Protein AF-A0A7S0P6F3-F1 (afdb_monomer)

InterPro domains:
  IPR013328 6-phosphogluconate dehydrogenase, domain 2 [G3DSA:1.10.1040.10] (1-98)

Solvent-accessible surface area (backbone atoms only — not comparable to full-atom values): 5687 Å² total; per-residue (Å²): 130,66,66,61,63,57,48,47,50,21,40,52,53,17,50,52,53,44,49,64,34,29,42,45,78,90,70,46,77,43,88,64,75,96,53,97,56,50,75,78,44,41,66,56,19,57,53,55,68,55,89,67,48,66,66,59,48,39,51,56,47,26,75,77,66,35,59,63,56,66,70,70,40,84,64,46,50,61,45,19,49,51,42,33,53,45,26,71,77,64,19,64,79,61,50,62,78,78,96

Mean predicted aligned error: 4.54 Å

Foldseek 3Di:
DPPVVLLVVLLVLLVVLQVLLQAFAPGDGHDHDDDPCSVVCPVLSVCLLPPDDLVSLQVNCCVVPNNCVSVVDPCSSVSNNVSNVVCNVPNSVVSVVVD

pLDDT: mean 87.7, std 8.84, range [49.19, 96.19]

Radius of gyration: 12.9 Å; Cα contacts (8 Å, |Δi|>4): 97; chains: 1; bounding box: 29×36×26 Å

Structure (mmCIF, N/CA/C/O backbone):
data_AF-A0A7S0P6F3-F1
#
_entry.id   AF-A0A7S0P6F3-F1
#
loop_
_atom_site.group_PDB
_atom_site.id
_atom_site.type_symbol
_atom_site.label_atom_id
_atom_site.label_alt_id
_atom_site.label_comp_id
_atom_site.label_asym_id
_atom_site.label_entity_id
_atom_site.label_seq_id
_atom_site.pdbx_PDB_ins_code
_atom_site.Cartn_x
_atom_site.Cartn_y
_atom_site.Cartn_z
_atom_site.occupancy
_atom_site.B_iso_or_equiv
_atom_site.auth_seq_id
_atom_site.auth_comp_id
_atom_site.auth_asym_id
_atom_site.auth_atom_id
_atom_site.pdbx_PDB_model_num
ATOM 1 N N . MET A 1 1 ? -7.923 -21.277 4.290 1.00 49.19 1 MET A N 1
ATOM 2 C CA . MET A 1 1 ? -7.700 -20.639 2.974 1.00 49.19 1 MET A CA 1
ATOM 3 C C . MET A 1 1 ? -6.276 -20.953 2.544 1.00 49.19 1 MET A C 1
ATOM 5 O O . MET A 1 1 ? -5.412 -20.976 3.410 1.00 49.19 1 MET A O 1
ATOM 9 N N . SER A 1 2 ? -6.037 -21.305 1.279 1.00 52.56 2 SER A N 1
ATOM 10 C CA . SER A 1 2 ? -4.690 -21.624 0.783 1.00 52.56 2 SER A CA 1
ATOM 11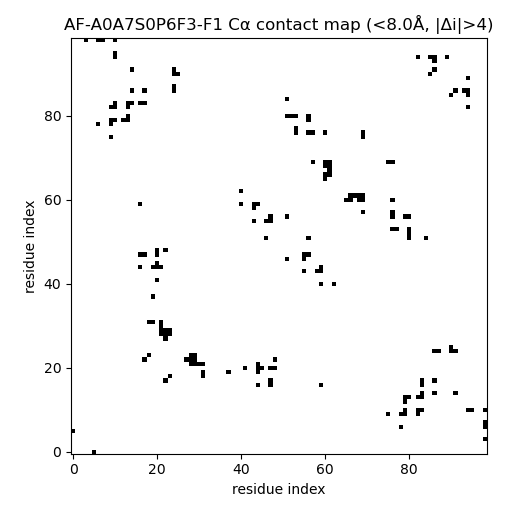 C C . SER A 1 2 ? -3.796 -20.382 0.866 1.00 52.56 2 SER A C 1
ATOM 13 O O . SER A 1 2 ? -4.186 -19.320 0.387 1.00 52.56 2 SER A O 1
ATOM 15 N N . GLY A 1 3 ? -2.613 -20.506 1.478 1.00 65.75 3 GLY A N 1
ATOM 16 C CA . GLY A 1 3 ? -1.698 -19.376 1.712 1.00 65.75 3 GLY A CA 1
ATOM 17 C C . GLY A 1 3 ? -1.388 -18.560 0.452 1.00 65.75 3 GLY A C 1
ATOM 18 O O . GLY A 1 3 ? -1.441 -17.337 0.496 1.00 65.75 3 GLY A O 1
ATOM 19 N N . GLY A 1 4 ? -1.223 -19.222 -0.700 1.00 77.00 4 GLY A N 1
ATOM 20 C CA . GLY A 1 4 ? -0.928 -18.543 -1.969 1.00 77.00 4 GLY A CA 1
ATOM 21 C C . GLY A 1 4 ? -2.035 -17.610 -2.482 1.00 77.00 4 GLY A C 1
ATOM 22 O O . GLY A 1 4 ? -1.743 -16.614 -3.135 1.00 77.00 4 GLY A O 1
ATOM 23 N N . ALA A 1 5 ? -3.310 -17.866 -2.160 1.00 82.06 5 ALA A N 1
ATOM 24 C CA . ALA A 1 5 ? -4.394 -16.967 -2.573 1.00 82.06 5 ALA A CA 1
ATOM 25 C C . ALA A 1 5 ? -4.375 -15.651 -1.778 1.00 82.06 5 ALA A C 1
ATOM 27 O O . ALA A 1 5 ? -4.632 -14.586 -2.334 1.00 82.06 5 ALA A O 1
ATOM 28 N N . VAL A 1 6 ? -4.042 -15.721 -0.486 1.00 86.88 6 VAL A N 1
ATOM 29 C CA . VAL A 1 6 ? -3.913 -14.540 0.380 1.00 86.88 6 VAL A CA 1
ATOM 30 C C . VAL A 1 6 ? -2.689 -13.720 -0.023 1.00 86.88 6 VAL A C 1
ATOM 32 O O . VAL A 1 6 ? -2.793 -12.504 -0.168 1.00 86.88 6 VAL A O 1
ATOM 35 N N . ASP A 1 7 ? -1.560 -14.377 -0.292 1.00 89.38 7 ASP A N 1
ATOM 36 C CA . ASP A 1 7 ? -0.334 -13.702 -0.726 1.00 89.38 7 ASP A CA 1
ATOM 37 C C . ASP A 1 7 ? -0.506 -12.970 -2.062 1.00 89.38 7 ASP A C 1
ATOM 39 O O . ASP A 1 7 ? -0.035 -11.839 -2.206 1.00 89.38 7 ASP A O 1
ATOM 43 N N . ALA A 1 8 ? -1.238 -13.560 -3.012 1.00 91.00 8 ALA A N 1
ATOM 44 C CA . ALA A 1 8 ? -1.556 -12.915 -4.282 1.00 91.00 8 ALA A CA 1
ATOM 45 C C . ALA A 1 8 ? -2.410 -11.647 -4.101 1.00 91.00 8 ALA A C 1
ATOM 47 O O . ALA A 1 8 ? -2.165 -10.639 -4.766 1.00 91.00 8 ALA A O 1
ATOM 48 N N . VAL A 1 9 ? -3.381 -11.662 -3.180 1.00 93.25 9 VAL A N 1
ATOM 49 C CA . VAL A 1 9 ? -4.194 -10.473 -2.872 1.00 93.25 9 VAL A CA 1
ATOM 50 C C . VAL A 1 9 ? -3.341 -9.386 -2.221 1.00 93.25 9 VAL A C 1
ATOM 52 O O . VAL A 1 9 ? -3.388 -8.233 -2.651 1.00 93.25 9 VAL A O 1
ATOM 55 N N . CYS A 1 10 ? -2.513 -9.748 -1.239 1.00 94.75 10 CYS A N 1
ATOM 56 C CA . CYS A 1 10 ? -1.591 -8.814 -0.596 1.00 94.75 10 CYS A CA 1
ATOM 57 C C . CYS A 1 10 ? -0.644 -8.161 -1.611 1.00 94.75 10 CYS A C 1
ATOM 59 O O . CYS A 1 10 ? -0.413 -6.954 -1.556 1.00 94.75 10 CYS A O 1
ATOM 61 N N . LEU A 1 11 ? -0.132 -8.943 -2.565 1.00 93.88 11 LEU A N 1
ATOM 62 C CA . LEU A 1 11 ? 0.726 -8.453 -3.637 1.00 93.88 11 LEU A CA 1
ATOM 63 C C . LEU A 1 11 ? -0.010 -7.483 -4.569 1.00 93.88 11 LEU A C 1
ATOM 65 O O . LEU A 1 11 ? 0.534 -6.432 -4.904 1.00 93.88 11 LEU A O 1
ATOM 69 N N . ALA A 1 12 ? -1.235 -7.815 -4.978 1.00 94.31 12 ALA A N 1
ATOM 70 C CA . ALA A 1 12 ? -2.032 -6.965 -5.857 1.00 94.31 12 ALA A CA 1
ATOM 71 C C . ALA A 1 12 ? -2.333 -5.606 -5.206 1.00 94.31 12 ALA A C 1
ATOM 73 O O . ALA A 1 12 ? -2.134 -4.560 -5.827 1.00 94.31 12 ALA A O 1
ATOM 74 N N . LEU A 1 13 ? -2.743 -5.613 -3.935 1.00 95.44 13 LEU A N 1
ATOM 75 C CA . LEU A 1 13 ? -2.988 -4.393 -3.164 1.00 95.44 13 LEU A CA 1
ATOM 76 C C . LEU A 1 13 ? -1.701 -3.584 -2.961 1.00 95.44 13 LEU A C 1
ATOM 78 O O . LEU A 1 13 ? -1.707 -2.369 -3.142 1.00 95.44 13 LEU A O 1
ATOM 82 N N . ALA A 1 14 ? -0.579 -4.241 -2.662 1.00 94.25 14 ALA A N 1
ATOM 83 C CA . ALA A 1 14 ? 0.715 -3.572 -2.561 1.00 94.25 14 ALA A CA 1
ATOM 84 C C . ALA A 1 14 ? 1.124 -2.904 -3.883 1.00 94.25 14 ALA A C 1
ATOM 86 O O . ALA A 1 14 ? 1.565 -1.755 -3.878 1.00 94.25 14 ALA A O 1
ATOM 87 N N . GLY A 1 15 ? 0.921 -3.583 -5.015 1.00 92.56 15 GLY A N 1
ATOM 88 C CA . GLY A 1 15 ? 1.180 -3.032 -6.345 1.00 92.56 15 GLY A CA 1
ATOM 89 C C . GLY A 1 15 ? 0.304 -1.821 -6.656 1.00 92.56 15 GLY A C 1
ATOM 90 O O . GLY A 1 15 ? 0.809 -0.808 -7.140 1.00 92.56 15 GLY A O 1
ATOM 91 N N . PHE A 1 16 ? -0.983 -1.880 -6.306 1.00 92.50 16 PHE A N 1
ATOM 92 C CA . PHE A 1 16 ? -1.896 -0.743 -6.425 1.00 92.50 16 PHE A CA 1
ATOM 93 C C . PHE A 1 16 ? -1.411 0.468 -5.615 1.00 92.50 16 PHE A C 1
ATOM 95 O O . PHE A 1 16 ? -1.337 1.579 -6.145 1.00 92.50 16 PHE A O 1
ATOM 102 N N . LEU A 1 17 ? -1.022 0.267 -4.353 1.00 92.12 17 LEU A N 1
ATOM 103 C CA . LEU A 1 17 ? -0.500 1.346 -3.512 1.00 92.12 17 LEU A CA 1
ATOM 104 C C . LEU A 1 17 ? 0.824 1.905 -4.054 1.00 92.12 17 LEU A C 1
ATOM 106 O O . LEU A 1 17 ? 1.033 3.117 -4.053 1.00 92.12 17 LEU A O 1
ATOM 110 N N . ARG A 1 18 ? 1.712 1.038 -4.557 1.00 90.69 18 ARG A N 1
ATOM 111 C CA . ARG A 1 18 ? 3.022 1.429 -5.103 1.00 90.69 18 ARG A CA 1
ATOM 112 C C . ARG A 1 18 ? 2.879 2.239 -6.383 1.00 90.69 18 ARG A C 1
ATOM 114 O O . ARG A 1 18 ? 3.603 3.210 -6.576 1.00 90.69 18 ARG A O 1
ATOM 121 N N . TYR A 1 19 ? 1.927 1.865 -7.227 1.00 89.94 19 TYR A N 1
ATOM 122 C CA . TYR A 1 19 ? 1.581 2.619 -8.421 1.00 89.94 19 TYR A CA 1
ATOM 123 C C . TYR A 1 19 ? 1.055 4.013 -8.063 1.00 89.94 19 TYR A C 1
ATOM 125 O O . TYR A 1 19 ? 1.553 5.013 -8.577 1.00 89.94 19 TYR A O 1
ATOM 133 N N . ASN A 1 20 ? 0.120 4.088 -7.111 1.00 89.50 20 ASN A N 1
ATOM 134 C CA . ASN A 1 20 ? -0.458 5.354 -6.658 1.00 89.50 20 ASN A CA 1
ATOM 135 C C . ASN A 1 20 ? 0.528 6.254 -5.907 1.00 89.50 20 ASN A C 1
ATOM 137 O O . ASN A 1 20 ? 0.338 7.467 -5.879 1.00 89.50 20 ASN A O 1
ATOM 141 N N . SER A 1 21 ? 1.633 5.711 -5.383 1.00 88.19 21 SER A N 1
ATOM 142 C CA . SER A 1 21 ? 2.726 6.538 -4.865 1.00 88.19 21 SER A CA 1
ATOM 143 C C . SER A 1 21 ? 3.386 7.389 -5.964 1.00 88.19 21 SER A C 1
ATOM 145 O O . SER A 1 21 ? 4.121 8.323 -5.644 1.00 88.19 21 SER A O 1
ATOM 147 N N . GLY A 1 22 ? 3.149 7.097 -7.249 1.00 86.06 22 GLY A N 1
ATOM 148 C CA . GLY A 1 22 ? 3.631 7.885 -8.387 1.00 86.06 22 GLY A CA 1
ATOM 149 C C . GLY A 1 22 ? 5.140 7.793 -8.599 1.00 86.06 22 GLY A C 1
ATOM 150 O O . GLY A 1 22 ? 5.740 8.721 -9.132 1.00 86.06 22 GLY A O 1
ATOM 151 N N . VAL A 1 23 ? 5.769 6.707 -8.142 1.00 84.44 23 VAL A N 1
ATOM 152 C CA . VAL A 1 23 ? 7.214 6.476 -8.280 1.00 84.44 23 VAL A CA 1
ATOM 153 C C . VAL A 1 23 ? 7.430 5.080 -8.857 1.00 84.44 23 VAL A C 1
ATOM 155 O O . VAL A 1 23 ? 6.927 4.110 -8.301 1.00 84.44 23 VAL A O 1
ATOM 158 N N . ALA A 1 24 ? 8.182 4.950 -9.943 1.00 83.12 24 ALA A N 1
ATOM 159 C CA . ALA A 1 24 ? 8.529 3.666 -10.545 1.00 83.12 24 ALA A CA 1
ATOM 160 C C . ALA A 1 24 ? 9.672 2.960 -9.799 1.00 83.12 24 ALA A C 1
ATOM 162 O O . ALA A 1 24 ? 10.286 3.501 -8.871 1.00 83.12 24 ALA A O 1
ATOM 163 N N . ASP A 1 25 ? 9.976 1.740 -10.236 1.00 79.00 25 ASP A N 1
ATOM 164 C CA . ASP A 1 25 ? 11.200 1.037 -9.861 1.00 79.00 25 ASP A CA 1
ATOM 165 C C . ASP A 1 25 ? 12.412 1.888 -10.294 1.00 79.00 25 ASP A C 1
ATOM 167 O O . ASP A 1 25 ? 12.526 2.272 -11.456 1.00 79.00 25 ASP A O 1
ATOM 171 N N . GLY A 1 26 ? 13.297 2.236 -9.353 1.00 71.62 26 GLY A N 1
ATOM 172 C CA . GLY A 1 26 ? 14.446 3.122 -9.609 1.00 71.62 26 GLY A CA 1
ATOM 173 C C . GLY A 1 26 ? 14.229 4.606 -9.281 1.00 71.62 26 GLY A C 1
ATOM 174 O O . GLY A 1 26 ? 15.141 5.404 -9.479 1.00 71.62 26 GLY A O 1
ATOM 175 N N . GLY A 1 27 ? 13.067 4.984 -8.738 1.00 73.88 27 GLY A N 1
ATOM 176 C CA . GLY A 1 27 ? 12.860 6.307 -8.133 1.00 73.88 27 GLY A CA 1
ATOM 177 C C . GLY A 1 27 ? 12.378 7.406 -9.084 1.00 73.88 27 GLY A C 1
ATOM 178 O O . GLY A 1 27 ? 12.184 8.536 -8.646 1.00 73.88 27 GLY A O 1
ATOM 179 N N . SER A 1 28 ? 12.154 7.099 -10.363 1.00 82.19 28 SER A N 1
ATOM 180 C CA . SER A 1 28 ? 11.574 8.053 -11.315 1.00 82.19 28 SER A CA 1
ATOM 181 C C . SER A 1 28 ? 10.096 8.295 -11.023 1.00 82.19 28 SER A C 1
ATOM 183 O O . SER A 1 28 ? 9.359 7.351 -10.739 1.00 82.19 28 SER A O 1
ATOM 185 N N . GLU A 1 29 ? 9.647 9.544 -11.125 1.00 85.12 29 GLU A N 1
ATOM 186 C CA . GLU A 1 29 ? 8.220 9.844 -11.045 1.00 85.12 29 GLU A CA 1
ATOM 187 C C . GLU A 1 29 ? 7.484 9.272 -12.259 1.00 85.12 29 GLU A C 1
ATOM 189 O O . GLU A 1 29 ? 7.987 9.303 -13.384 1.00 85.12 29 GLU A O 1
ATOM 194 N N . VAL A 1 30 ? 6.290 8.737 -12.019 1.00 84.56 30 VAL A N 1
ATOM 195 C CA . VAL A 1 30 ? 5.405 8.219 -13.062 1.00 84.56 30 VAL A CA 1
ATOM 196 C C . VAL A 1 30 ? 4.046 8.874 -12.965 1.00 84.56 30 VAL A C 1
ATOM 198 O O . VAL A 1 30 ? 3.472 9.020 -11.885 1.00 84.56 30 VAL A O 1
ATOM 201 N N . GLU A 1 31 ? 3.520 9.242 -14.127 1.00 82.06 31 GLU A N 1
ATOM 202 C CA . GLU A 1 31 ? 2.147 9.688 -14.238 1.00 82.06 31 GLU A CA 1
ATOM 203 C C . GLU A 1 31 ? 1.217 8.481 -14.102 1.00 82.06 31 GLU A C 1
ATOM 205 O O . GLU A 1 31 ? 1.242 7.543 -14.902 1.00 82.06 31 GLU A O 1
ATOM 210 N N . THR A 1 32 ? 0.412 8.493 -13.043 1.00 82.19 32 THR A N 1
ATOM 211 C CA . THR A 1 32 ? -0.666 7.524 -12.866 1.00 82.19 32 THR A CA 1
ATOM 212 C C . THR A 1 32 ? -1.823 7.831 -13.812 1.00 82.19 32 THR A C 1
ATOM 214 O O . THR A 1 32 ? -2.044 8.994 -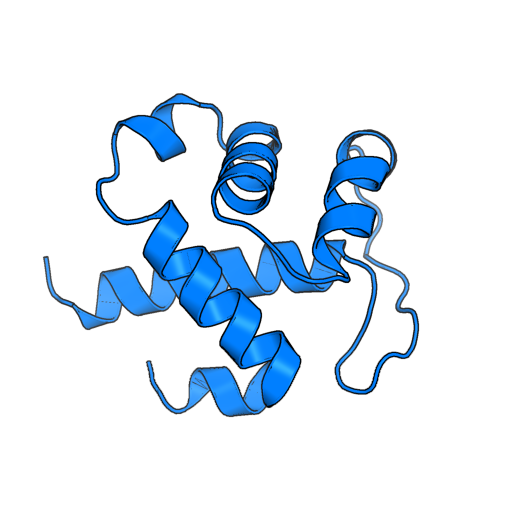14.161 1.00 82.19 32 THR A O 1
ATOM 217 N N . VAL A 1 33 ? -2.582 6.801 -14.2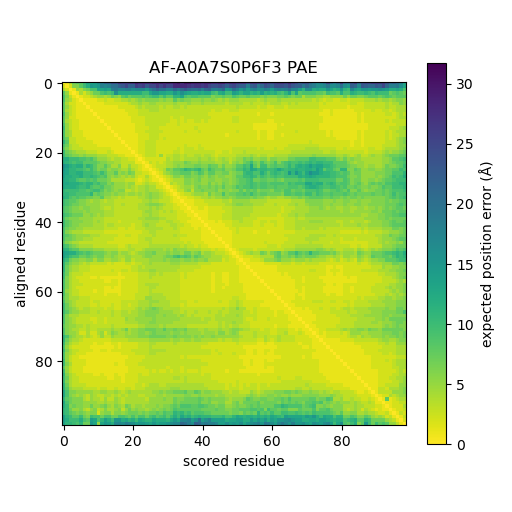00 1.00 86.25 33 VAL A N 1
ATOM 218 C CA . VAL A 1 33 ? -3.816 6.949 -14.983 1.00 86.25 33 VAL A CA 1
ATOM 219 C C . VAL A 1 33 ? -4.768 7.961 -14.325 1.00 86.25 33 VAL A C 1
ATOM 221 O O . VAL A 1 33 ? -4.707 8.144 -13.105 1.00 86.25 33 VAL A O 1
ATOM 224 N N . PRO A 1 34 ? -5.646 8.627 -15.100 1.00 87.50 34 PRO A N 1
ATOM 225 C CA . PRO A 1 34 ? -6.634 9.541 -14.538 1.00 87.50 34 PRO A CA 1
ATOM 226 C C . PRO A 1 34 ? -7.486 8.843 -13.472 1.00 87.50 34 PRO A C 1
ATOM 228 O O . PRO A 1 34 ? -8.202 7.891 -13.778 1.00 87.50 34 PRO A O 1
ATOM 231 N N . ASP A 1 35 ? -7.401 9.329 -12.235 1.00 87.75 35 ASP A N 1
ATOM 232 C CA . ASP A 1 35 ? -8.096 8.774 -11.075 1.00 87.75 35 ASP A CA 1
ATOM 233 C C . ASP A 1 35 ? -8.806 9.920 -10.325 1.00 87.75 35 ASP A C 1
ATOM 235 O O . ASP A 1 35 ? -8.152 10.910 -9.976 1.00 87.75 35 ASP A O 1
ATOM 239 N N . PRO A 1 36 ? -10.133 9.841 -10.105 1.00 89.94 36 PRO A N 1
ATOM 240 C CA . PRO A 1 36 ? -10.882 10.885 -9.408 1.00 89.94 36 PRO A CA 1
ATOM 241 C C . PRO A 1 36 ? -10.455 11.064 -7.943 1.00 89.94 36 PRO A C 1
ATOM 243 O O . PRO A 1 36 ? -10.600 12.161 -7.412 1.00 89.94 36 PRO A O 1
ATOM 246 N N . MET A 1 37 ? -9.887 10.033 -7.312 1.00 88.69 37 MET A N 1
ATOM 247 C CA . MET A 1 37 ? -9.390 10.062 -5.933 1.00 88.69 37 MET A CA 1
ATOM 248 C C . MET A 1 37 ? -7.922 10.500 -5.839 1.00 88.69 37 MET A C 1
ATOM 250 O O . MET A 1 37 ? -7.361 10.563 -4.746 1.00 88.69 37 MET A O 1
ATOM 254 N N . LYS A 1 38 ? -7.267 10.829 -6.963 1.00 86.75 38 LYS A N 1
ATOM 255 C CA . LYS A 1 38 ? -5.827 11.137 -7.005 1.00 86.75 38 LYS A CA 1
ATOM 256 C C . LYS A 1 38 ? -5.414 12.248 -6.041 1.00 86.75 38 LYS A C 1
ATOM 258 O O . LYS A 1 38 ? -4.403 12.110 -5.355 1.00 86.75 38 LYS A O 1
ATOM 263 N N . GLU A 1 39 ? -6.176 13.341 -5.982 1.00 88.25 39 GLU A N 1
ATOM 264 C CA . GLU A 1 39 ? -5.866 14.451 -5.069 1.00 88.25 39 GLU A CA 1
ATOM 265 C C . GLU A 1 39 ? -6.165 14.096 -3.608 1.00 88.25 39 GLU A C 1
ATOM 267 O O . GLU A 1 39 ? -5.404 14.481 -2.725 1.00 88.25 39 GLU A O 1
ATOM 272 N N . GLU A 1 40 ? -7.208 13.307 -3.348 1.00 89.31 40 GLU A N 1
ATOM 273 C CA . GLU A 1 40 ? -7.570 12.852 -1.999 1.00 89.31 40 GLU A CA 1
ATOM 274 C C . GLU A 1 40 ? -6.513 11.894 -1.435 1.00 89.31 40 GLU A C 1
ATOM 276 O O . GLU A 1 40 ? -6.146 11.975 -0.266 1.00 89.31 40 GLU A O 1
ATOM 281 N N . MET A 1 41 ? -5.957 11.024 -2.281 1.00 89.38 41 MET A N 1
ATOM 282 C CA . MET A 1 41 ? -4.916 10.069 -1.899 1.00 89.38 41 MET A CA 1
ATOM 283 C C . MET A 1 41 ? -3.508 10.671 -1.875 1.00 89.38 41 MET A C 1
ATOM 285 O O . MET A 1 41 ? -2.579 10.015 -1.408 1.00 89.38 41 MET A O 1
ATOM 289 N N . LYS A 1 42 ? -3.313 11.899 -2.365 1.00 87.88 42 LYS A N 1
ATOM 290 C CA . LYS A 1 42 ? -1.989 12.488 -2.614 1.00 87.88 42 LYS A CA 1
ATOM 291 C C . LYS A 1 42 ? -1.095 12.533 -1.381 1.00 87.88 42 LYS A C 1
ATOM 293 O O . LYS A 1 42 ? 0.083 12.193 -1.463 1.00 87.88 42 LYS A O 1
ATOM 298 N N . GLU A 1 43 ? -1.637 12.931 -0.236 1.00 90.38 43 GLU A N 1
ATOM 299 C CA . GLU A 1 43 ? -0.866 13.019 1.007 1.00 90.38 43 GLU A CA 1
ATOM 300 C C . GLU A 1 43 ? -0.422 11.635 1.502 1.00 90.38 43 GLU A C 1
ATOM 302 O O . GLU A 1 43 ? 0.742 11.436 1.862 1.00 90.38 43 GLU A O 1
ATOM 307 N N . VAL A 1 44 ? -1.331 10.658 1.474 1.00 91.88 44 VAL A N 1
ATOM 308 C CA . VAL A 1 44 ? -1.020 9.264 1.814 1.00 91.88 44 VAL A CA 1
ATOM 309 C C . VAL A 1 44 ? -0.008 8.689 0.826 1.00 91.88 44 VAL A C 1
ATOM 311 O O . VAL A 1 44 ? 0.989 8.104 1.240 1.00 91.88 44 VAL A O 1
ATOM 314 N N . ALA A 1 45 ? -0.193 8.922 -0.471 1.00 88.81 45 ALA A N 1
ATOM 315 C CA . ALA A 1 45 ? 0.710 8.486 -1.529 1.00 88.81 45 ALA A CA 1
ATOM 316 C C . ALA A 1 45 ? 2.138 9.024 -1.339 1.00 88.81 45 ALA A C 1
ATOM 318 O O . ALA A 1 45 ? 3.101 8.283 -1.532 1.00 88.81 45 ALA A O 1
ATOM 319 N N . LEU A 1 46 ? 2.292 10.284 -0.915 1.00 89.19 46 LEU A N 1
ATOM 320 C CA . LEU A 1 46 ? 3.595 10.870 -0.592 1.00 89.19 46 LEU A CA 1
ATOM 321 C C . LEU A 1 46 ? 4.244 10.194 0.619 1.00 89.19 46 LEU A C 1
ATOM 323 O O . LEU A 1 46 ? 5.420 9.836 0.551 1.00 89.19 46 LEU A O 1
ATOM 327 N N . ARG A 1 47 ? 3.486 9.953 1.697 1.00 92.00 47 ARG A N 1
ATOM 328 C CA . ARG A 1 47 ? 3.982 9.209 2.870 1.00 92.00 47 ARG A CA 1
ATOM 329 C C . ARG A 1 47 ? 4.380 7.776 2.512 1.00 92.00 47 ARG A C 1
ATOM 331 O O . ARG A 1 47 ? 5.363 7.264 3.041 1.00 92.00 47 ARG A O 1
ATOM 338 N N . MET A 1 48 ? 3.685 7.168 1.552 1.00 89.50 48 MET A N 1
ATOM 339 C CA . MET A 1 48 ? 3.993 5.833 1.042 1.00 89.50 48 MET A CA 1
ATOM 340 C C . MET A 1 48 ? 5.318 5.761 0.256 1.00 89.50 48 MET A C 1
ATOM 342 O O . MET A 1 48 ? 5.877 4.675 0.103 1.00 89.50 48 MET A O 1
ATOM 346 N N . ARG A 1 49 ? 5.868 6.881 -0.241 1.00 86.44 49 ARG A N 1
ATOM 347 C CA . ARG A 1 49 ? 7.166 6.889 -0.953 1.00 86.44 49 ARG A CA 1
ATOM 348 C C . ARG A 1 49 ? 8.354 6.596 -0.030 1.00 86.44 49 ARG A C 1
ATOM 350 O O . ARG A 1 49 ? 9.371 6.102 -0.510 1.00 86.44 49 ARG A O 1
ATOM 357 N N . GLY A 1 50 ? 8.236 6.937 1.254 1.00 81.38 50 GLY A N 1
ATOM 358 C CA . GLY A 1 50 ? 9.297 6.800 2.252 1.00 81.38 50 GLY A CA 1
ATOM 359 C C . GLY A 1 50 ? 9.263 5.468 3.003 1.00 81.38 50 GLY A C 1
ATOM 360 O O . GLY A 1 50 ? 8.839 4.439 2.474 1.00 81.38 50 GLY A O 1
ATOM 361 N N . GLU A 1 51 ? 9.712 5.500 4.259 1.00 82.69 51 GLU A N 1
ATOM 362 C CA . GLU A 1 51 ? 9.606 4.364 5.174 1.00 82.69 51 GLU A CA 1
ATOM 363 C C . GLU A 1 51 ? 8.145 4.184 5.612 1.00 82.69 51 GLU A C 1
ATOM 365 O O . GLU A 1 51 ? 7.626 4.896 6.473 1.00 82.69 51 GLU A O 1
ATOM 370 N N . VAL A 1 52 ? 7.457 3.238 4.972 1.00 88.94 52 VAL A N 1
ATOM 371 C CA . VAL A 1 52 ? 6.036 2.977 5.221 1.00 88.94 52 VAL A CA 1
ATOM 372 C C . VAL A 1 52 ? 5.840 2.223 6.528 1.00 88.94 52 VAL A C 1
ATOM 374 O O . VAL A 1 52 ? 6.446 1.171 6.749 1.00 88.94 52 VAL A O 1
ATOM 377 N N . SER A 1 53 ? 4.940 2.728 7.371 1.00 94.12 53 SER A N 1
ATOM 378 C CA . SER A 1 53 ? 4.469 2.051 8.581 1.00 94.12 53 SER A CA 1
ATOM 379 C C . SER A 1 53 ? 3.160 1.294 8.337 1.00 94.12 53 SER A C 1
ATOM 381 O O . SER A 1 53 ? 2.434 1.566 7.379 1.00 94.12 53 SER A O 1
ATOM 383 N N . GLU A 1 54 ? 2.818 0.370 9.241 1.00 94.19 54 GLU A N 1
ATOM 384 C CA . GLU A 1 54 ? 1.517 -0.317 9.208 1.00 94.19 54 GLU A CA 1
ATOM 385 C C . GLU A 1 54 ? 0.346 0.673 9.261 1.00 94.19 54 GLU A C 1
ATOM 387 O O . GLU A 1 54 ? -0.640 0.473 8.562 1.00 94.19 54 GLU A O 1
ATOM 392 N N . GLY A 1 55 ? 0.472 1.774 10.012 1.00 95.00 55 GLY A N 1
ATOM 393 C CA . GLY A 1 55 ? -0.570 2.800 10.105 1.00 95.00 55 GLY A CA 1
ATOM 394 C C . GLY A 1 55 ? -0.833 3.510 8.776 1.00 95.00 55 GLY A C 1
ATOM 395 O O . GLY A 1 55 ? -1.985 3.653 8.385 1.00 95.00 55 GLY A O 1
ATOM 396 N N . VAL A 1 56 ? 0.222 3.887 8.044 1.00 95.19 56 VAL A N 1
ATOM 397 C CA . VAL A 1 56 ? 0.070 4.518 6.718 1.00 95.19 56 VAL A CA 1
ATOM 398 C C . VAL A 1 56 ? -0.496 3.516 5.707 1.00 95.19 56 VAL A C 1
ATOM 400 O O . VAL A 1 56 ? -1.362 3.866 4.911 1.00 95.19 56 VAL A O 1
ATOM 403 N N . CYS A 1 57 ? -0.066 2.250 5.766 1.00 95.69 57 CYS A N 1
ATOM 404 C CA . CYS A 1 57 ? -0.625 1.194 4.922 1.00 95.69 57 CYS A CA 1
ATOM 405 C C . CYS A 1 57 ? -2.117 0.951 5.213 1.00 95.69 57 CYS A C 1
ATOM 407 O O . CYS A 1 57 ? -2.906 0.798 4.284 1.00 95.69 57 CYS A O 1
ATOM 409 N N . ALA A 1 58 ? -2.508 0.923 6.490 1.00 96.19 58 ALA A N 1
ATOM 410 C CA . ALA A 1 58 ? -3.896 0.765 6.912 1.00 96.19 58 ALA A CA 1
ATOM 411 C C . ALA A 1 58 ? -4.761 1.941 6.444 1.00 96.19 58 ALA A C 1
ATOM 413 O O . ALA A 1 58 ? -5.830 1.719 5.885 1.00 96.19 58 ALA A O 1
ATOM 414 N N . GLU A 1 59 ? -4.274 3.172 6.615 1.00 95.19 59 GLU A N 1
ATOM 415 C CA . GLU A 1 59 ? -4.937 4.393 6.149 1.00 95.19 59 GLU A CA 1
ATOM 416 C C . GLU A 1 59 ? -5.165 4.356 4.631 1.00 95.19 59 GLU A C 1
ATOM 418 O O . GLU A 1 59 ? -6.284 4.563 4.169 1.00 95.19 59 GLU A O 1
ATOM 423 N N . A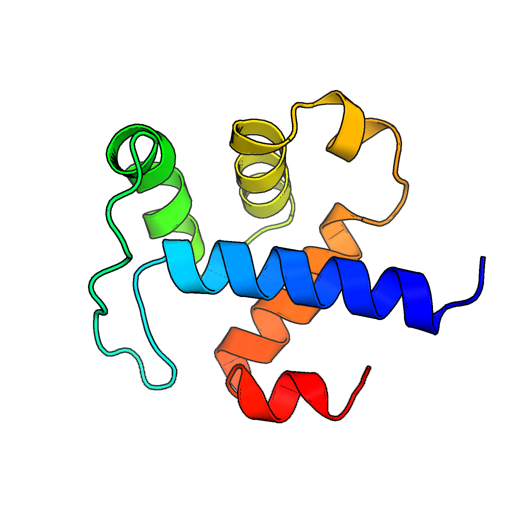LA A 1 60 ? -4.138 3.998 3.854 1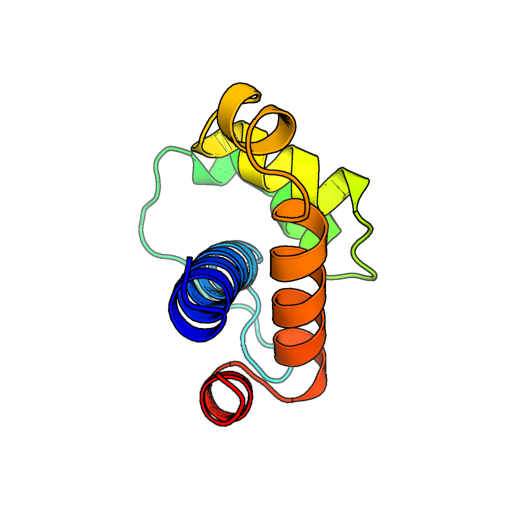.00 94.31 60 ALA A N 1
ATOM 424 C CA . ALA A 1 60 ? -4.233 3.913 2.399 1.00 94.31 60 ALA A CA 1
ATOM 425 C C . ALA A 1 60 ? -5.267 2.879 1.926 1.00 94.31 60 ALA A C 1
ATOM 427 O O . ALA A 1 60 ? -6.018 3.131 0.983 1.00 94.31 60 ALA A O 1
ATOM 428 N N . LEU A 1 61 ? -5.319 1.717 2.584 1.00 95.38 61 LEU A N 1
ATOM 429 C CA . LEU A 1 61 ? -6.311 0.685 2.287 1.00 95.38 61 LEU A CA 1
ATOM 430 C C . LEU A 1 61 ? -7.721 1.133 2.689 1.00 95.38 61 LEU A C 1
ATOM 432 O O . LEU A 1 61 ? -8.661 0.942 1.919 1.00 95.38 61 LEU A O 1
ATOM 436 N N . ALA A 1 62 ? -7.867 1.758 3.857 1.00 95.75 62 ALA A N 1
ATOM 437 C CA . ALA A 1 62 ? -9.151 2.236 4.355 1.00 95.75 62 ALA A CA 1
ATOM 438 C C . ALA A 1 62 ? -9.754 3.338 3.472 1.00 95.75 62 ALA A C 1
ATOM 440 O O . ALA A 1 62 ? -10.964 3.338 3.259 1.00 95.75 62 ALA A O 1
ATOM 441 N N . MET A 1 63 ? -8.930 4.227 2.901 1.00 94.00 63 MET A N 1
ATOM 442 C CA . MET A 1 63 ? -9.401 5.279 1.989 1.00 94.00 63 MET A CA 1
ATOM 443 C C . MET A 1 63 ? -10.149 4.730 0.768 1.00 94.00 63 MET A C 1
ATOM 445 O O . MET A 1 63 ? -11.109 5.347 0.319 1.00 94.00 63 MET A O 1
ATOM 449 N N . VAL A 1 64 ? -9.718 3.584 0.233 1.00 92.06 64 VAL A N 1
ATOM 450 C CA . VAL A 1 64 ? -10.265 3.021 -1.015 1.00 92.06 64 VAL A CA 1
ATOM 451 C C . 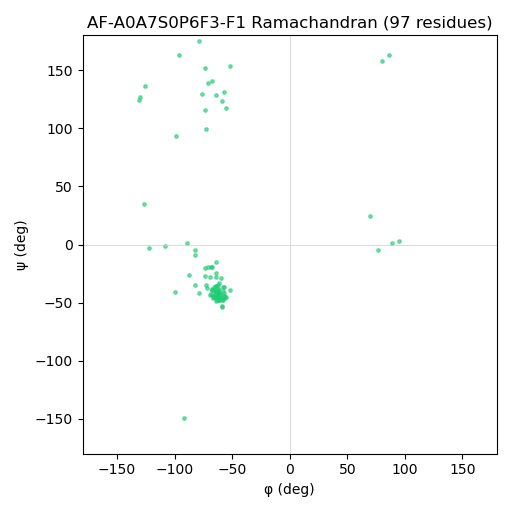VAL A 1 64 ? -11.280 1.914 -0.746 1.00 92.06 64 VAL A C 1
ATOM 453 O O . VAL A 1 64 ? -12.312 1.834 -1.408 1.00 92.06 64 VAL A O 1
ATOM 456 N N . PHE A 1 65 ? -10.996 1.048 0.225 1.00 92.94 65 PHE A N 1
ATOM 457 C CA . PHE A 1 65 ? -11.773 -0.168 0.472 1.00 92.94 65 PHE A CA 1
ATOM 458 C C . PHE A 1 65 ? -12.615 -0.108 1.752 1.00 92.94 65 PHE A C 1
ATOM 460 O O . PHE A 1 65 ? -13.346 -1.052 2.056 1.00 92.94 65 PHE A O 1
ATOM 467 N N . GLY A 1 66 ? -12.532 0.999 2.490 1.00 94.19 66 GLY A N 1
ATOM 468 C CA . GLY A 1 66 ? -13.216 1.202 3.756 1.00 94.19 66 GLY A CA 1
ATOM 469 C C . GLY A 1 66 ? -12.509 0.545 4.942 1.00 94.19 66 GLY A C 1
ATOM 470 O O . GLY A 1 66 ? -11.759 -0.426 4.819 1.00 94.19 66 GLY A O 1
ATOM 471 N N . ASP A 1 67 ? -12.803 1.067 6.131 1.00 94.44 67 ASP A N 1
ATOM 472 C CA . ASP A 1 67 ? -12.239 0.577 7.392 1.00 94.44 67 ASP A CA 1
ATOM 473 C C . ASP A 1 67 ? -12.569 -0.893 7.677 1.00 94.44 67 ASP A C 1
ATOM 475 O O . ASP A 1 67 ? -11.819 -1.576 8.373 1.00 94.44 67 ASP A O 1
ATOM 479 N N . GLU A 1 68 ? -13.710 -1.376 7.183 1.00 95.38 68 GLU A N 1
ATOM 480 C CA . GLU A 1 68 ? -14.183 -2.728 7.475 1.00 95.38 68 GLU A CA 1
ATOM 481 C C . GLU A 1 68 ? -13.247 -3.787 6.894 1.00 95.38 68 GLU A C 1
ATOM 483 O O . GLU A 1 68 ? -12.965 -4.776 7.565 1.00 95.38 68 GLU A O 1
ATOM 488 N N . LEU A 1 69 ? -12.688 -3.568 5.697 1.00 90.50 69 LEU A N 1
ATOM 489 C CA . LEU A 1 69 ? -11.706 -4.487 5.115 1.00 90.50 69 LEU A CA 1
ATOM 490 C C . LEU A 1 69 ? -10.476 -4.616 6.023 1.00 90.50 69 LEU A C 1
ATOM 492 O O . LEU A 1 69 ? -10.010 -5.718 6.306 1.00 90.50 69 LEU A O 1
ATOM 496 N N . VAL A 1 70 ? -9.976 -3.476 6.500 1.00 93.19 70 VAL A N 1
ATOM 497 C CA . VAL A 1 70 ? -8.783 -3.387 7.348 1.00 93.19 70 VAL A CA 1
ATOM 498 C C . VAL A 1 70 ? -9.011 -4.044 8.713 1.00 93.19 70 VAL A C 1
ATOM 500 O O . VAL A 1 70 ? -8.101 -4.667 9.253 1.00 93.19 70 VAL A O 1
ATOM 503 N N . LYS A 1 71 ? -10.221 -3.922 9.270 1.00 92.44 71 LYS A N 1
ATOM 504 C CA . LYS A 1 71 ? -10.582 -4.462 10.590 1.00 92.44 71 LYS A CA 1
ATOM 505 C C . LYS A 1 71 ? -10.961 -5.943 10.560 1.00 92.44 71 LYS A C 1
ATOM 507 O O . LYS A 1 71 ? -10.693 -6.649 11.527 1.00 92.44 71 LYS A O 1
ATOM 512 N N . SER A 1 72 ? -11.606 -6.403 9.489 1.00 91.56 72 SER A N 1
ATOM 513 C CA . SER A 1 72 ? -12.160 -7.762 9.397 1.00 91.56 72 SER A CA 1
ATOM 514 C C . SER A 1 72 ? -11.156 -8.798 8.890 1.00 91.56 72 SER A C 1
ATOM 516 O O . SER A 1 72 ? -11.274 -9.978 9.227 1.00 91.56 72 SER A O 1
ATOM 518 N N . TRP A 1 73 ? -10.155 -8.383 8.107 1.00 91.69 73 TRP A N 1
ATOM 519 C CA . TRP A 1 73 ? -9.150 -9.289 7.563 1.00 91.69 73 TRP A CA 1
ATOM 520 C C . TRP A 1 73 ? -7.864 -9.261 8.390 1.00 91.69 73 TRP A C 1
ATOM 522 O O . TRP A 1 73 ? -6.940 -8.484 8.138 1.00 91.69 73 TRP A O 1
ATOM 532 N N . ASP A 1 74 ? -7.779 -10.187 9.347 1.00 91.06 74 ASP A N 1
ATOM 533 C CA . ASP A 1 74 ? -6.588 -10.351 10.181 1.00 91.06 74 ASP A CA 1
ATOM 534 C C . ASP A 1 74 ? -5.323 -10.608 9.341 1.00 91.06 74 ASP A C 1
ATOM 536 O O . ASP A 1 74 ? -5.298 -11.440 8.430 1.00 91.06 74 ASP A O 1
ATOM 540 N N . GLY A 1 75 ? -4.264 -9.859 9.639 1.00 91.75 75 GLY A N 1
ATOM 541 C CA . GLY A 1 75 ? -2.982 -9.937 8.940 1.00 91.75 75 GLY A CA 1
ATOM 542 C C . GLY A 1 75 ? -2.917 -9.271 7.558 1.00 91.75 75 GLY A C 1
ATOM 543 O O . GLY A 1 75 ? -1.816 -9.198 7.010 1.00 91.75 75 GLY A O 1
ATOM 544 N N . LEU A 1 76 ? -4.017 -8.736 7.005 1.00 94.44 76 LEU A N 1
ATOM 545 C CA . LEU A 1 76 ? -4.020 -8.116 5.669 1.00 94.44 76 LEU A CA 1
ATOM 546 C C . LEU A 1 76 ? -3.033 -6.953 5.568 1.00 94.44 76 LEU A C 1
ATOM 548 O O . LEU A 1 76 ? -2.168 -6.956 4.697 1.00 94.44 76 LEU A O 1
ATOM 552 N N . VAL A 1 77 ? -3.130 -5.974 6.474 1.00 96.06 77 VAL A N 1
ATOM 553 C CA . VAL A 1 77 ? -2.267 -4.776 6.458 1.00 96.06 77 VAL A CA 1
ATOM 554 C C . VAL A 1 77 ? -0.798 -5.169 6.507 1.00 96.06 77 VAL A C 1
ATOM 556 O O . VAL A 1 77 ? 0.012 -4.662 5.737 1.00 96.06 77 VAL A O 1
ATOM 559 N N . LYS A 1 78 ? -0.458 -6.118 7.380 1.00 95.38 78 LYS A N 1
ATOM 560 C CA . LYS A 1 78 ? 0.908 -6.616 7.517 1.00 95.38 78 LYS A CA 1
ATOM 561 C C . LYS A 1 78 ? 1.374 -7.334 6.250 1.00 95.38 78 LYS A C 1
ATOM 563 O O . LYS A 1 78 ? 2.496 -7.107 5.809 1.00 95.38 78 LYS A 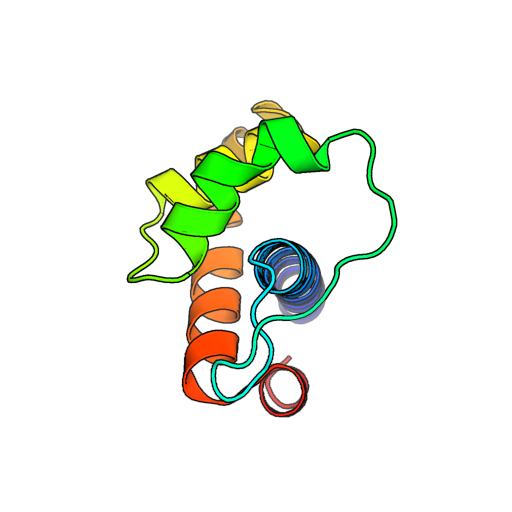O 1
ATOM 568 N N . GLY A 1 79 ? 0.521 -8.161 5.646 1.00 94.94 79 GLY A N 1
ATOM 569 C CA . GLY A 1 79 ? 0.814 -8.846 4.388 1.00 94.94 79 GLY A CA 1
ATOM 570 C C . GLY A 1 79 ? 1.052 -7.870 3.234 1.00 94.94 79 GLY A C 1
ATOM 571 O O . GLY A 1 79 ? 2.065 -7.969 2.542 1.00 94.94 79 GLY A O 1
ATOM 572 N N . VAL A 1 80 ? 0.171 -6.880 3.072 1.00 96.12 80 VAL A N 1
ATOM 573 C CA . VAL A 1 80 ? 0.318 -5.811 2.072 1.00 96.12 80 VAL A CA 1
ATOM 574 C C . VAL A 1 80 ? 1.595 -5.015 2.321 1.00 96.12 80 VAL A C 1
ATOM 576 O O . VAL A 1 80 ? 2.363 -4.795 1.389 1.00 96.12 80 VAL A O 1
ATOM 579 N N . LEU A 1 81 ? 1.874 -4.637 3.571 1.00 95.44 81 LEU A N 1
ATOM 580 C CA . LEU A 1 81 ? 3.075 -3.884 3.925 1.00 95.44 81 LEU A CA 1
ATOM 581 C C . LEU A 1 81 ? 4.360 -4.647 3.587 1.00 95.44 81 LEU A C 1
ATOM 583 O O . LEU A 1 81 ? 5.296 -4.056 3.048 1.00 95.44 81 LEU A O 1
ATOM 587 N N . VAL A 1 82 ? 4.410 -5.949 3.882 1.00 93.81 82 VAL A N 1
ATOM 588 C CA . VAL A 1 82 ? 5.552 -6.799 3.522 1.00 93.81 82 VAL A CA 1
ATOM 589 C C . VAL A 1 82 ? 5.756 -6.771 2.010 1.00 93.81 82 VAL A C 1
ATOM 591 O O . VAL A 1 82 ? 6.840 -6.414 1.557 1.00 93.81 82 VAL A O 1
ATOM 594 N N . LYS A 1 83 ? 4.712 -7.050 1.220 1.00 93.75 83 LYS A N 1
ATOM 595 C CA . LYS A 1 83 ? 4.811 -7.041 -0.248 1.00 93.75 83 LYS A CA 1
ATOM 596 C C . LYS A 1 83 ? 5.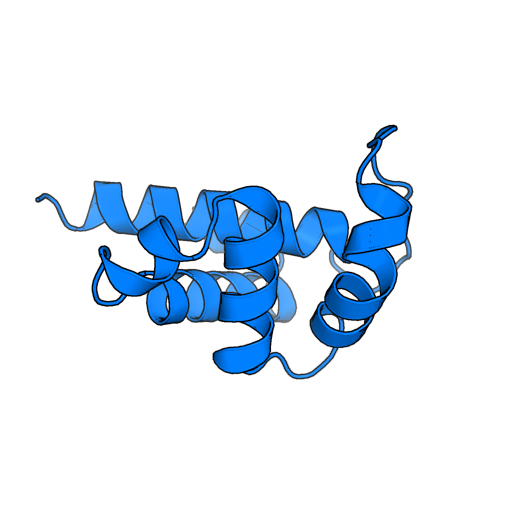169 -5.659 -0.803 1.00 93.75 83 LYS A C 1
ATOM 598 O O . LYS A 1 83 ? 5.931 -5.564 -1.759 1.00 93.75 83 LYS A O 1
ATOM 603 N N . TYR A 1 84 ? 4.684 -4.586 -0.187 1.00 93.38 84 TYR A N 1
ATOM 604 C CA . TYR A 1 84 ? 5.008 -3.218 -0.581 1.00 93.38 84 TYR A CA 1
ATOM 605 C C . TYR A 1 84 ? 6.496 -2.900 -0.391 1.00 93.38 84 TYR A C 1
ATOM 607 O O . TYR A 1 84 ? 7.145 -2.406 -1.314 1.00 93.38 84 TYR A O 1
ATOM 615 N N . ARG A 1 85 ? 7.056 -3.224 0.781 1.00 91.56 85 ARG A N 1
ATOM 616 C CA . ARG A 1 85 ? 8.487 -3.029 1.075 1.00 91.56 85 ARG A CA 1
ATOM 617 C C . ARG A 1 85 ? 9.367 -3.864 0.156 1.00 91.56 85 ARG A C 1
ATOM 619 O O . ARG A 1 85 ? 10.343 -3.361 -0.388 1.00 91.56 85 ARG A O 1
ATOM 626 N N . GLU A 1 86 ? 8.965 -5.104 -0.104 1.00 90.62 86 GLU A N 1
ATOM 627 C CA . GLU A 1 86 ? 9.627 -5.946 -1.096 1.00 90.62 86 GLU A CA 1
ATOM 628 C C . GLU A 1 86 ? 9.664 -5.261 -2.474 1.00 90.62 86 GLU A C 1
ATOM 630 O O . GLU A 1 86 ? 10.721 -5.185 -3.096 1.00 90.62 86 GLU A O 1
ATOM 635 N N . MET A 1 87 ? 8.554 -4.679 -2.941 1.00 90.12 87 MET A N 1
ATOM 636 C CA . MET A 1 87 ? 8.550 -3.926 -4.200 1.00 90.12 87 MET A CA 1
ATOM 637 C C . MET A 1 87 ? 9.445 -2.681 -4.157 1.00 90.12 87 MET A C 1
ATOM 639 O O . MET A 1 87 ? 10.073 -2.368 -5.164 1.00 90.12 87 MET A O 1
ATOM 643 N N . GLN A 1 88 ? 9.542 -1.977 -3.025 1.00 88.12 88 GLN A N 1
ATOM 644 C CA . GLN A 1 88 ? 10.474 -0.850 -2.885 1.00 88.12 88 GLN A CA 1
ATOM 645 C C . GLN A 1 88 ? 11.940 -1.293 -3.009 1.00 88.12 88 GLN A C 1
ATOM 647 O O . GLN A 1 88 ? 12.731 -0.605 -3.651 1.00 88.12 88 GLN A O 1
ATOM 652 N N . GLU A 1 89 ? 12.299 -2.439 -2.430 1.00 87.88 89 GLU A N 1
ATOM 653 C CA . GLU A 1 89 ? 13.683 -2.923 -2.383 1.00 87.88 89 GLU A CA 1
ATOM 654 C C . GLU A 1 89 ? 14.151 -3.568 -3.694 1.00 87.88 89 GLU A C 1
ATOM 656 O O . GLU A 1 89 ? 15.287 -3.365 -4.124 1.00 87.88 89 GLU A O 1
ATOM 661 N N . ARG A 1 90 ? 13.297 -4.380 -4.330 1.00 87.25 90 ARG A N 1
ATOM 662 C CA . ARG A 1 90 ? 13.675 -5.215 -5.490 1.00 87.25 90 ARG A CA 1
ATOM 663 C C . ARG A 1 90 ? 12.856 -4.966 -6.755 1.00 87.25 90 ARG A C 1
ATOM 665 O O . ARG A 1 90 ? 13.148 -5.585 -7.781 1.00 87.25 90 ARG A O 1
ATOM 672 N N . GLY A 1 91 ? 11.864 -4.084 -6.698 1.00 86.56 91 GLY A N 1
ATOM 673 C CA . GLY A 1 91 ? 10.963 -3.776 -7.803 1.00 86.56 91 GLY A CA 1
ATOM 674 C C . GLY A 1 91 ? 9.757 -4.712 -7.911 1.00 86.56 91 GLY A C 1
ATOM 675 O O . GLY A 1 91 ? 9.728 -5.823 -7.359 1.00 86.56 91 GLY A O 1
ATOM 676 N N . GLY A 1 92 ? 8.745 -4.264 -8.655 1.00 83.81 92 GLY A N 1
ATOM 677 C CA . GLY A 1 92 ? 7.473 -4.971 -8.831 1.00 83.81 92 GLY A CA 1
ATOM 678 C C . GLY A 1 92 ? 7.641 -6.339 -9.497 1.00 83.81 92 GLY A C 1
ATOM 679 O O . GLY A 1 92 ? 7.168 -7.352 -8.981 1.00 83.81 92 GLY A O 1
ATOM 680 N N . ALA A 1 93 ? 8.399 -6.395 -10.597 1.00 81.56 93 ALA A N 1
ATOM 681 C CA . ALA A 1 93 ? 8.584 -7.621 -11.379 1.00 81.56 93 ALA A CA 1
ATOM 682 C C . ALA A 1 93 ? 9.249 -8.754 -10.577 1.00 81.56 93 ALA A C 1
ATOM 684 O O . ALA A 1 93 ? 8.862 -9.914 -10.701 1.00 81.56 93 ALA A O 1
ATOM 685 N N . ARG A 1 94 ? 10.227 -8.432 -9.719 1.00 82.31 94 ARG A N 1
ATOM 686 C CA . ARG A 1 94 ? 10.897 -9.440 -8.880 1.00 82.31 94 ARG A CA 1
ATOM 687 C C . ARG A 1 94 ? 10.017 -9.925 -7.731 1.00 82.31 94 ARG A C 1
ATOM 689 O O . ARG A 1 94 ? 10.179 -11.058 -7.291 1.00 82.31 94 ARG A O 1
ATOM 696 N N . SER A 1 95 ? 9.085 -9.099 -7.268 1.00 78.00 95 SER A N 1
ATOM 697 C CA . SER A 1 95 ? 8.179 -9.443 -6.165 1.00 78.00 95 SER A CA 1
ATOM 698 C C . SER A 1 95 ? 7.095 -10.449 -6.577 1.00 78.00 95 SER A C 1
ATOM 700 O O . SER A 1 95 ? 6.573 -11.164 -5.730 1.00 78.00 95 SER A O 1
ATOM 702 N N . MET A 1 96 ? 6.822 -10.583 -7.880 1.00 74.38 96 MET A N 1
ATOM 703 C CA . MET A 1 96 ? 5.928 -11.608 -8.441 1.00 74.38 96 MET A CA 1
ATOM 704 C C . MET A 1 96 ? 6.498 -13.035 -8.381 1.00 74.38 96 MET A C 1
ATOM 706 O O . MET A 1 96 ? 5.744 -13.991 -8.505 1.00 74.38 96 MET A O 1
ATOM 710 N N . LEU A 1 97 ? 7.818 -13.203 -8.224 1.00 72.62 97 LEU A N 1
ATOM 711 C CA . LEU A 1 97 ? 8.486 -14.517 -8.268 1.00 72.62 97 LEU A CA 1
ATOM 712 C C . LEU A 1 97 ? 8.427 -15.289 -6.937 1.00 72.62 97 LEU A C 1
ATOM 714 O O . LEU A 1 97 ? 8.920 -16.411 -6.856 1.00 72.62 97 LEU A O 1
ATOM 718 N N . VAL A 1 98 ? 7.883 -14.670 -5.891 1.00 65.75 98 VAL A N 1
ATOM 719 C CA . VAL A 1 98 ? 7.862 -15.159 -4.498 1.00 65.75 98 VAL A CA 1
ATOM 720 C C . VAL A 1 98 ? 6.435 -15.171 -3.938 1.00 65.7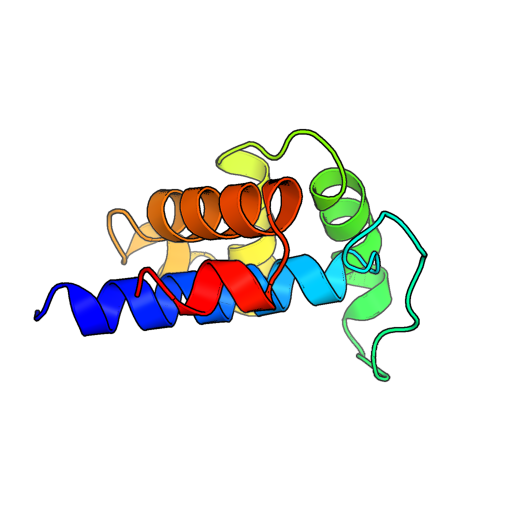5 98 VAL A C 1
ATOM 722 O O . VAL A 1 98 ? 6.202 -14.858 -2.767 1.00 65.75 98 VAL A O 1
ATOM 725 N N . VAL A 1 99 ? 5.478 -15.463 -4.817 1.00 59.94 99 VAL A N 1
ATOM 726 C CA . VAL A 1 99 ? 4.035 -15.551 -4.555 1.00 59.94 99 VAL A CA 1
ATOM 727 C C . VAL A 1 99 ? 3.568 -16.954 -4.907 1.00 59.94 99 VAL A C 1
ATOM 729 O O . VAL A 1 99 ? 4.054 -17.482 -5.932 1.00 59.94 99 VAL A O 1
#

Secondary structure (DSSP, 8-state):
--HHHHHHHHHHHHHHHHHHTTB-TTS-B-PPPP-TTHHHHHHHHHHHTSS--HHHHHHHHHHHH-HHHHHHSTTHHHHHHHHHHHHHHH-HHHHGGG-

Sequence (99 aa):
MSGGAVDAVCLALAGFLRYNSGVADGGSEVETVPDPMKEEMKEVALRMRGEVSEGVCAEALAMVFGDELVKSWDGLVKGVLVKYREMQERGGARSMLVV

Organism: NCBI:txid127549